Protein AF-A0A416I3G8-F1 (afdb_monomer)

Solvent-accessible surface area (backbone atoms only — not comparable to full-atom values): 6495 Å² total; per-residue (Å²): 133,80,84,78,81,75,88,71,84,80,62,81,62,67,45,76,44,69,68,49,70,19,50,22,62,69,93,74,50,74,42,67,37,74,50,78,41,82,31,67,77,28,44,34,38,34,36,59,42,77,49,72,44,77,82,51,77,59,48,71,49,38,35,35,23,28,87,88,67,55,72,42,82,52,88,83,58,73,66,39,81,37,85,39,58,75,20,35,32,39,36,42,36,34,34,34,31,83,71,80,89,54,65,25,33,37,34,40,36,45,35,36,40,57

Sequence (114 aa):
MGADSVPKKLGKNPIVMPELWAYVGGANRQCQVAYKFNVEDYETFYIEKIEKYNNQWITYSFVGTTSGGISTNLSYSIGKDMNISPYVLLRITLTPGSDTGKESFVRITNLRIS

Nearest PDB structures (foldseek):
  6orm-assembly1_A  TM=3.229E-01  e=1.121E-01  Thevetia peruviana
  8qfr-assembly1_A  TM=3.156E-01  e=1.121E-01  Thermocatellispora tengchongensis
  8qfm-assembly1_A  TM=3.145E-01  e=2.266E-01  Thermocatellispora tengchongensis
  4j25-assembly4_D  TM=2.542E-01  e=4.581E-01  Pseudomonas putida KT2440
  6tzp-assembly1_A  TM=2.506E-01  e=6.005E-01  Bacillus subtilis

Foldseek 3Di:
DDPPPDDDPPALDKDKDFKDKFKDADDWDWDKDKDKDFQQNFFKKAFQDKDKPPPAPKDKWKWFAAPVRDIDTDDDDHPDIDTRNRGRMMMIITTWHTDPNDMIMMMTGIIMTD

pLDDT: mean 81.32, std 13.92, range [39.53, 96.38]

Structure (mmCIF, N/CA/C/O backbone):
data_AF-A0A416I3G8-F1
#
_entry.id   AF-A0A416I3G8-F1
#
loop_
_atom_site.group_PDB
_atom_site.id
_atom_site.type_symbol
_atom_site.label_atom_id
_atom_site.label_alt_id
_atom_site.label_comp_id
_atom_site.label_asym_id
_atom_site.label_entity_id
_atom_site.label_seq_id
_atom_site.pdbx_PDB_ins_code
_atom_site.Cartn_x
_atom_site.Cartn_y
_atom_site.Cartn_z
_atom_site.occupancy
_atom_site.B_iso_or_equiv
_atom_site.auth_seq_id
_atom_site.auth_comp_id
_atom_site.auth_asym_id
_atom_site.auth_atom_id
_atom_site.pdbx_PDB_model_num
ATOM 1 N N . MET A 1 1 ? -27.022 12.591 -18.810 1.00 39.53 1 MET A N 1
ATOM 2 C CA . MET A 1 1 ? -27.068 12.419 -17.343 1.00 39.53 1 MET A CA 1
ATOM 3 C C . MET A 1 1 ? -25.683 11.984 -16.908 1.00 39.53 1 MET A C 1
ATOM 5 O O . MET A 1 1 ? -25.251 10.919 -17.329 1.00 39.53 1 MET A O 1
ATOM 9 N N . GLY A 1 2 ? -24.944 12.851 -16.214 1.00 42.19 2 GLY A N 1
ATOM 10 C CA . GLY A 1 2 ? -23.646 12.487 -15.648 1.00 42.19 2 GLY A CA 1
ATOM 11 C C . GLY A 1 2 ? -23.876 11.556 -14.465 1.00 42.19 2 GLY A C 1
ATOM 12 O O . GLY A 1 2 ? -24.770 11.807 -13.661 1.00 42.19 2 GLY A O 1
ATOM 13 N N . ALA A 1 3 ? -23.139 10.453 -14.399 1.00 44.59 3 ALA A N 1
ATOM 14 C CA . ALA A 1 3 ? -23.124 9.625 -13.207 1.00 44.59 3 ALA A CA 1
ATOM 15 C C . ALA A 1 3 ? -22.382 10.407 -12.116 1.00 44.59 3 ALA A C 1
ATOM 17 O O . ALA A 1 3 ? -21.156 10.364 -12.047 1.00 44.59 3 ALA A O 1
ATOM 18 N N . ASP A 1 4 ? -23.121 11.157 -11.300 1.00 46.91 4 ASP A N 1
ATOM 19 C CA . ASP A 1 4 ? -22.573 11.731 -10.078 1.00 46.91 4 ASP A CA 1
ATO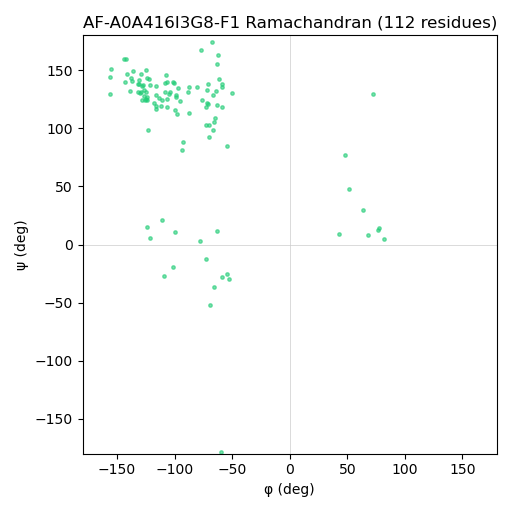M 20 C C . ASP A 1 4 ? -22.234 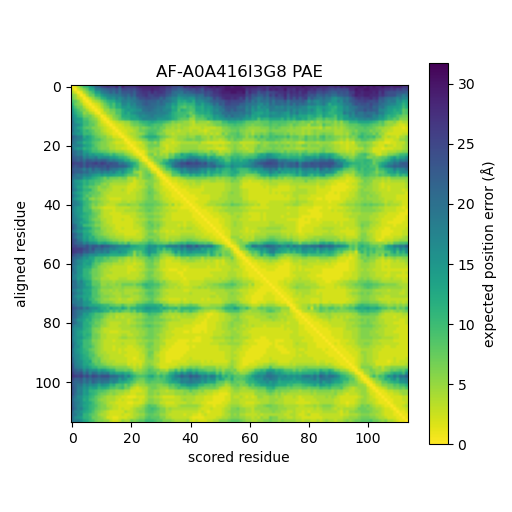10.567 -9.147 1.00 46.91 4 ASP A C 1
ATOM 22 O O . ASP A 1 4 ? -23.105 9.893 -8.591 1.00 46.91 4 ASP A O 1
ATOM 26 N N . SER A 1 5 ? -20.942 10.275 -9.021 1.00 53.12 5 SER A N 1
ATOM 27 C CA . SER A 1 5 ? -20.452 9.315 -8.045 1.00 53.12 5 SER A CA 1
ATOM 28 C C . SER A 1 5 ? -20.694 9.895 -6.653 1.00 53.12 5 SER A C 1
ATOM 30 O O . SER A 1 5 ? -19.926 10.737 -6.189 1.00 53.12 5 SER A O 1
ATOM 32 N N . VAL A 1 6 ? -21.768 9.471 -5.989 1.00 53.47 6 VAL A N 1
ATOM 33 C CA . VAL A 1 6 ? -22.009 9.816 -4.585 1.00 53.47 6 VAL A CA 1
ATOM 34 C C . VAL A 1 6 ? -21.026 9.011 -3.728 1.00 53.47 6 VAL A C 1
ATOM 36 O O . VAL A 1 6 ? -21.084 7.777 -3.749 1.00 53.47 6 VAL A O 1
ATOM 39 N N . PRO A 1 7 ? -20.122 9.652 -2.965 1.00 50.47 7 PRO A N 1
ATOM 40 C CA . PRO A 1 7 ? -19.226 8.940 -2.064 1.00 50.47 7 PRO A CA 1
ATOM 41 C C . PRO A 1 7 ? -20.056 8.275 -0.964 1.00 50.47 7 PRO A C 1
ATOM 43 O O . PRO A 1 7 ? -20.617 8.946 -0.098 1.00 50.47 7 PRO A O 1
ATOM 46 N N . LYS A 1 8 ? -20.165 6.947 -0.993 1.00 57.56 8 LYS A N 1
ATOM 47 C CA . LYS A 1 8 ? -20.806 6.191 0.084 1.00 57.56 8 LYS A CA 1
ATOM 48 C C . LYS A 1 8 ? -19.756 5.859 1.138 1.00 57.56 8 LYS A C 1
ATOM 50 O O . LYS A 1 8 ? -18.695 5.340 0.795 1.00 57.56 8 LYS A O 1
ATOM 55 N N . LYS A 1 9 ? -20.056 6.123 2.416 1.00 55.72 9 LYS A N 1
ATOM 56 C CA . LYS A 1 9 ? -19.235 5.611 3.519 1.00 55.72 9 LYS A CA 1
ATOM 57 C C . LYS A 1 9 ? -19.216 4.085 3.428 1.00 55.72 9 LYS A C 1
ATOM 59 O O . LYS A 1 9 ? -20.264 3.437 3.472 1.00 55.72 9 LYS A O 1
ATOM 64 N N . LEU A 1 10 ? -18.025 3.533 3.244 1.00 60.31 10 LEU A N 1
ATOM 65 C CA . LEU A 1 10 ? -17.786 2.104 3.326 1.00 60.31 10 LEU A CA 1
ATOM 66 C C . LEU A 1 10 ? -17.881 1.770 4.818 1.00 60.31 10 LEU A C 1
ATOM 68 O O . LEU A 1 10 ? -16.993 2.155 5.570 1.00 60.31 10 LEU A O 1
ATOM 72 N N . GLY A 1 11 ? -19.003 1.191 5.259 1.00 66.50 11 GLY A N 1
ATOM 73 C CA . GLY A 1 11 ? -19.211 0.837 6.671 1.00 66.50 11 GLY A CA 1
ATOM 74 C C . GLY A 1 11 ? -18.156 -0.149 7.186 1.00 66.50 11 GLY A C 1
ATOM 75 O O . GLY A 1 11 ? -17.304 -0.574 6.426 1.00 66.50 11 GLY A O 1
ATOM 76 N N . LYS A 1 12 ? -18.247 -0.579 8.448 1.00 72.38 12 LYS A N 1
ATOM 77 C CA . LYS A 1 12 ? -17.222 -1.374 9.169 1.00 72.38 12 LYS A CA 1
ATOM 78 C C . LYS A 1 12 ? -16.902 -2.780 8.621 1.00 72.38 12 LYS A C 1
ATOM 80 O O . LYS A 1 12 ? -16.293 -3.591 9.309 1.00 72.38 12 LYS A O 1
ATOM 85 N N . ASN A 1 13 ? -17.369 -3.119 7.425 1.00 80.12 13 ASN A N 1
ATOM 86 C CA . ASN A 1 13 ? -17.073 -4.406 6.818 1.00 80.12 13 ASN A CA 1
ATOM 87 C C . ASN A 1 13 ? -15.684 -4.361 6.182 1.00 80.12 13 ASN A C 1
ATOM 89 O O . ASN A 1 13 ? -15.409 -3.414 5.442 1.00 80.12 13 ASN A O 1
ATOM 93 N N . PRO A 1 14 ? -14.855 -5.399 6.379 1.00 82.88 14 PRO A N 1
ATOM 94 C CA . PRO A 1 14 ? -13.573 -5.498 5.711 1.00 82.88 14 PRO A CA 1
ATOM 95 C C . PRO A 1 14 ? -13.702 -5.279 4.204 1.00 82.88 14 PRO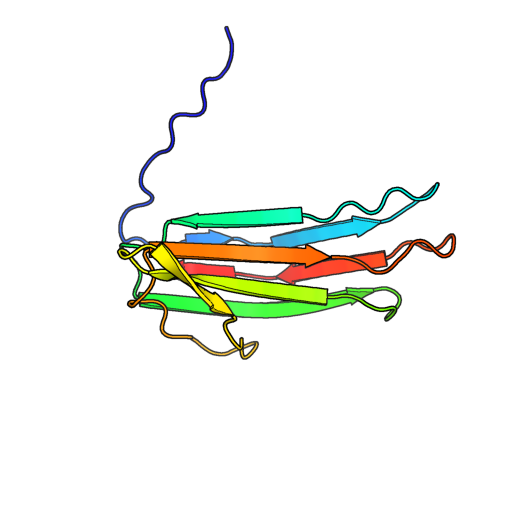 A C 1
ATOM 97 O O . PRO A 1 14 ? -14.528 -5.908 3.536 1.00 82.88 14 PRO A O 1
ATOM 100 N N . ILE A 1 15 ? -12.861 -4.407 3.664 1.00 86.50 15 ILE A N 1
ATOM 101 C CA . ILE A 1 15 ? -12.745 -4.186 2.228 1.00 86.50 15 ILE A CA 1
ATOM 102 C C . ILE A 1 15 ? -11.552 -4.977 1.737 1.00 86.50 15 ILE A C 1
ATOM 104 O O . ILE A 1 15 ? -10.442 -4.792 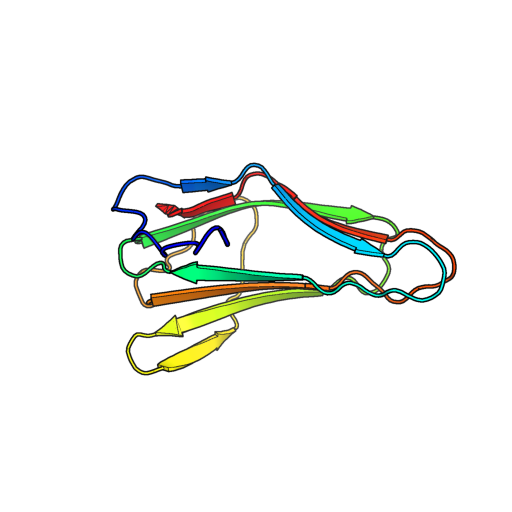2.233 1.00 86.50 15 ILE A O 1
ATOM 108 N N . VAL A 1 16 ? -11.772 -5.807 0.722 1.00 86.25 16 VAL A N 1
ATOM 109 C CA . VAL A 1 16 ? -10.699 -6.480 -0.008 1.00 86.25 16 VAL A CA 1
ATOM 110 C C . VAL A 1 16 ? -10.646 -5.908 -1.416 1.00 86.25 16 VAL A C 1
ATOM 112 O O . VAL A 1 16 ? -11.622 -5.979 -2.162 1.00 86.25 16 VAL A O 1
ATOM 115 N N . MET A 1 17 ? -9.507 -5.322 -1.773 1.00 85.38 17 MET A N 1
ATOM 116 C CA . MET A 1 17 ? -9.222 -4.852 -3.123 1.00 85.38 17 MET A CA 1
ATOM 117 C C . MET A 1 17 ? -8.220 -5.810 -3.768 1.00 85.38 17 MET A C 1
ATOM 119 O O . MET A 1 17 ? -7.105 -5.941 -3.256 1.00 85.38 17 MET A O 1
ATOM 123 N N . PRO A 1 18 ? -8.592 -6.482 -4.870 1.00 78.75 18 PRO A N 1
ATOM 124 C CA . PRO A 1 18 ? -7.761 -7.535 -5.445 1.00 78.75 18 PRO A CA 1
ATOM 125 C C . PRO A 1 18 ? -6.439 -6.992 -5.999 1.00 78.75 18 PRO A C 1
ATOM 127 O O . PRO A 1 18 ? -5.401 -7.632 -5.849 1.00 78.75 18 PRO A O 1
ATOM 130 N N . GLU A 1 19 ? -6.439 -5.791 -6.583 1.00 84.19 19 GLU A N 1
ATOM 131 C CA . GLU A 1 19 ? -5.213 -5.171 -7.079 1.00 84.19 19 GLU A CA 1
ATOM 132 C C . GLU A 1 19 ? -5.294 -3.644 -7.176 1.00 84.19 19 GLU A C 1
ATOM 134 O O . GLU A 1 19 ? -6.323 -3.073 -7.533 1.00 84.19 19 GLU A O 1
ATOM 139 N N . LEU A 1 20 ? -4.167 -2.987 -6.892 1.00 86.81 20 LEU A N 1
ATOM 140 C CA . LEU A 1 20 ? -3.901 -1.591 -7.237 1.00 86.81 20 LEU A CA 1
ATOM 141 C C . LEU A 1 20 ? -2.607 -1.542 -8.034 1.00 86.81 20 LEU A C 1
ATOM 143 O O . LEU A 1 20 ? -1.599 -2.098 -7.600 1.00 86.81 20 LEU A O 1
ATOM 147 N N . TRP A 1 21 ? -2.594 -0.855 -9.169 1.00 85.69 21 TRP A N 1
ATOM 148 C CA . TRP A 1 21 ? -1.393 -0.787 -9.993 1.00 85.69 21 TRP A CA 1
ATOM 149 C C . TRP A 1 21 ? -1.215 0.569 -10.666 1.00 85.69 21 TRP A C 1
ATOM 151 O O . TRP A 1 21 ? -2.149 1.367 -10.778 1.00 85.69 21 TRP A O 1
ATOM 161 N N . ALA A 1 22 ? 0.029 0.824 -11.058 1.00 85.25 22 ALA A N 1
ATOM 162 C CA . ALA A 1 22 ? 0.453 1.939 -11.888 1.00 85.25 22 ALA A CA 1
ATOM 163 C C . ALA A 1 22 ? 1.470 1.429 -12.918 1.00 85.25 22 ALA A C 1
ATOM 165 O O . ALA A 1 22 ? 2.286 0.552 -12.614 1.00 85.25 22 ALA A O 1
ATOM 166 N N . TYR A 1 23 ? 1.419 1.979 -14.129 1.00 81.19 23 TYR A N 1
ATOM 167 C CA . TYR A 1 23 ? 2.150 1.478 -15.293 1.00 81.19 23 TYR A CA 1
ATOM 168 C C . TYR A 1 23 ? 2.700 2.613 -16.155 1.00 81.19 23 TYR A C 1
ATOM 170 O O . TYR A 1 23 ? 2.070 3.662 -16.288 1.00 81.19 23 TYR A O 1
ATOM 178 N N . VAL A 1 24 ? 3.858 2.366 -16.764 1.00 73.56 24 VAL A N 1
ATOM 179 C CA . VAL A 1 24 ? 4.465 3.189 -17.818 1.00 73.56 24 VAL A CA 1
ATOM 180 C C . VAL A 1 24 ? 4.760 2.292 -19.001 1.00 73.56 24 VAL A C 1
ATOM 182 O O . VAL A 1 24 ? 5.447 1.283 -18.851 1.00 73.56 24 VAL A O 1
ATOM 185 N N . GLY A 1 25 ? 4.294 2.698 -20.176 1.00 67.00 25 GLY A N 1
ATOM 186 C CA . GLY A 1 25 ? 4.646 2.070 -21.440 1.00 67.00 25 GLY A CA 1
ATOM 187 C C . GLY A 1 25 ? 4.465 3.047 -22.591 1.00 67.00 25 GLY A C 1
ATOM 188 O O . GLY A 1 25 ? 3.406 3.660 -22.714 1.00 67.00 25 GLY A O 1
ATOM 189 N N . GLY A 1 26 ? 5.503 3.175 -23.420 1.00 58.38 26 GLY A N 1
ATOM 190 C CA . GLY A 1 26 ? 5.502 3.984 -24.636 1.00 58.38 26 GLY A CA 1
ATOM 191 C C . GLY A 1 26 ? 5.533 5.506 -24.413 1.00 58.38 26 GLY A C 1
ATOM 192 O O . GLY A 1 26 ? 4.702 6.084 -23.715 1.00 58.38 26 GLY A O 1
ATOM 193 N N . ALA A 1 27 ? 6.465 6.166 -25.107 1.00 56.34 27 ALA A N 1
ATOM 194 C CA . ALA A 1 27 ? 6.507 7.613 -25.352 1.00 56.34 27 ALA A CA 1
ATOM 195 C C . ALA A 1 27 ? 6.379 8.535 -24.116 1.00 56.34 27 ALA A C 1
ATOM 197 O O . ALA A 1 27 ? 5.645 9.525 -24.149 1.00 56.34 27 ALA A O 1
ATOM 198 N N . ASN A 1 28 ? 7.134 8.267 -23.051 1.00 53.25 28 ASN A N 1
ATOM 199 C CA . ASN A 1 28 ? 7.332 9.138 -21.885 1.00 53.25 28 ASN A CA 1
ATOM 200 C C . ASN A 1 28 ? 6.074 9.432 -21.052 1.00 53.25 28 ASN A C 1
ATOM 202 O O . ASN A 1 28 ? 5.976 10.481 -20.412 1.00 53.25 28 ASN A O 1
ATOM 206 N N . ARG A 1 29 ? 5.099 8.521 -21.009 1.00 60.56 29 ARG A N 1
ATOM 207 C CA . ARG A 1 29 ? 3.896 8.694 -20.177 1.00 60.56 29 ARG A CA 1
ATOM 208 C C . ARG A 1 29 ? 4.071 8.036 -18.813 1.00 60.56 29 ARG A C 1
ATOM 210 O O . ARG A 1 29 ? 3.599 6.926 -18.584 1.00 60.56 29 ARG A O 1
ATOM 217 N N . GLN A 1 30 ? 4.751 8.726 -17.896 1.00 64.25 30 GLN A N 1
ATOM 218 C CA . GLN A 1 30 ? 4.768 8.306 -16.496 1.00 64.25 30 GLN A CA 1
ATOM 219 C C . GLN A 1 30 ? 3.389 8.538 -15.862 1.00 64.25 30 GLN A C 1
ATOM 221 O O . GLN A 1 30 ? 3.043 9.664 -15.509 1.00 64.25 30 GLN A O 1
ATOM 226 N N . CYS A 1 31 ? 2.601 7.477 -15.687 1.00 70.81 31 CYS A N 1
ATOM 227 C CA . CYS A 1 31 ? 1.334 7.550 -14.964 1.00 70.81 31 CYS A CA 1
ATOM 228 C C . CYS A 1 31 ? 1.555 7.195 -13.492 1.00 70.81 31 CYS A C 1
ATOM 230 O O . CYS A 1 31 ? 1.427 6.041 -13.084 1.00 70.81 31 CYS A O 1
ATOM 232 N N . GLN A 1 32 ? 1.891 8.201 -12.684 1.00 81.50 32 GLN A N 1
ATOM 233 C CA . GLN A 1 32 ? 1.758 8.083 -11.235 1.00 81.50 32 GLN A CA 1
ATOM 234 C C . GLN A 1 32 ? 0.275 7.922 -10.889 1.00 81.50 32 GLN A C 1
ATOM 236 O O . GLN A 1 32 ? -0.560 8.705 -11.344 1.00 81.50 32 GLN A O 1
ATOM 241 N N . VAL A 1 33 ? -0.047 6.950 -10.037 1.00 84.25 33 VAL A N 1
ATOM 242 C CA . VAL A 1 33 ? -1.413 6.763 -9.537 1.00 84.25 33 VAL A CA 1
ATOM 243 C C . VAL A 1 33 ? -1.436 6.986 -8.034 1.00 84.25 33 VAL A C 1
ATOM 245 O O . VAL A 1 33 ? -0.554 6.530 -7.306 1.00 84.25 33 VAL A O 1
ATOM 248 N N . ALA A 1 34 ? -2.446 7.713 -7.561 1.00 88.12 34 ALA A N 1
ATOM 249 C CA . ALA A 1 34 ? -2.688 7.914 -6.143 1.00 88.12 34 AL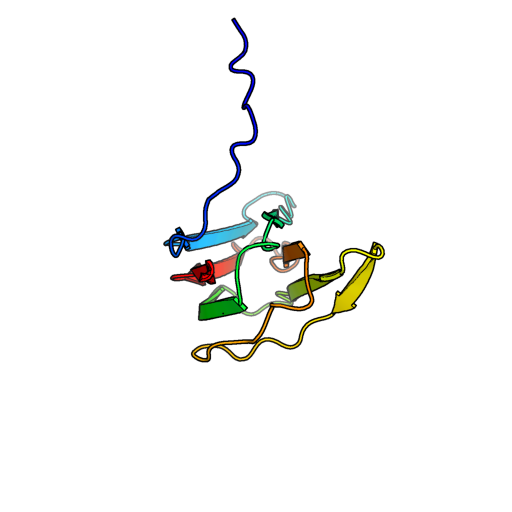A A CA 1
ATOM 250 C C . ALA A 1 34 ? -4.104 7.463 -5.787 1.00 88.12 34 ALA A C 1
ATOM 252 O O . ALA A 1 34 ? -5.079 7.966 -6.340 1.00 88.12 34 ALA A O 1
ATOM 253 N N . TYR A 1 35 ? -4.200 6.558 -4.821 1.00 87.69 35 TYR A N 1
ATOM 254 C CA . TYR A 1 35 ? -5.453 6.072 -4.263 1.00 87.69 35 TYR A CA 1
ATOM 255 C C . TYR A 1 35 ? -5.645 6.658 -2.868 1.00 87.69 35 TYR A C 1
ATOM 257 O O . TYR A 1 35 ? -4.686 6.786 -2.103 1.00 87.69 35 TYR A O 1
ATOM 265 N N . LYS A 1 36 ? -6.879 7.040 -2.542 1.00 90.00 36 LYS A N 1
ATOM 266 C CA . LYS A 1 36 ? -7.253 7.602 -1.242 1.00 90.00 36 LYS A CA 1
ATOM 267 C C . LYS A 1 36 ? -8.367 6.760 -0.636 1.00 90.00 36 LYS A C 1
ATOM 269 O O . LYS A 1 36 ? -9.396 6.565 -1.276 1.00 90.00 36 LYS A O 1
ATOM 274 N N . PHE A 1 37 ? -8.165 6.318 0.596 1.00 87.75 37 PHE A N 1
ATOM 275 C CA . PHE A 1 37 ? -9.108 5.508 1.356 1.00 87.75 37 PHE A CA 1
ATOM 276 C C . PHE A 1 37 ? -9.516 6.282 2.596 1.00 87.75 37 PHE A C 1
ATOM 278 O O . PHE A 1 37 ? -8.651 6.657 3.386 1.00 87.75 37 PHE A O 1
ATOM 285 N N . ASN A 1 38 ? -10.815 6.532 2.762 1.00 89.62 38 ASN A N 1
ATOM 286 C CA . ASN A 1 38 ? -11.329 6.920 4.069 1.00 89.62 38 ASN A CA 1
ATOM 287 C C . ASN A 1 38 ? -11.289 5.672 4.954 1.00 89.62 38 ASN A C 1
ATOM 289 O O . ASN A 1 38 ? -11.867 4.650 4.583 1.00 89.62 38 ASN A O 1
ATOM 293 N N . VAL A 1 39 ? -10.568 5.767 6.067 1.00 90.38 39 VAL A N 1
ATOM 294 C CA . VAL A 1 39 ? -10.334 4.650 6.984 1.00 90.38 39 VAL A CA 1
ATOM 295 C C . VAL A 1 39 ? -10.771 4.944 8.421 1.00 90.38 39 VAL A C 1
ATOM 297 O O . VAL A 1 39 ? -10.402 4.207 9.322 1.00 90.38 39 VAL A O 1
ATOM 300 N N . GLU A 1 40 ? -11.565 5.997 8.637 1.00 89.88 40 GLU A N 1
ATOM 301 C CA . GLU A 1 40 ? -12.019 6.448 9.967 1.00 89.88 40 GLU A CA 1
ATOM 302 C C . GLU A 1 40 ? -12.670 5.332 10.807 1.00 89.88 40 GLU A C 1
ATOM 304 O O . GLU A 1 40 ? -12.581 5.341 12.030 1.00 89.88 40 GLU A O 1
ATOM 309 N N . ASP A 1 41 ? -13.299 4.362 10.142 1.00 88.94 41 ASP A N 1
ATOM 310 C CA . ASP A 1 41 ? -14.031 3.256 10.762 1.00 88.94 41 ASP A CA 1
ATOM 311 C C . ASP A 1 41 ? -13.242 1.928 10.819 1.00 88.94 41 ASP A C 1
ATOM 313 O O . ASP A 1 41 ? -13.837 0.892 11.124 1.00 88.94 41 ASP A O 1
ATOM 317 N N . TYR A 1 42 ? -11.937 1.938 10.515 1.00 90.44 42 TYR A N 1
ATOM 318 C CA . TYR A 1 42 ? -11.100 0.739 10.379 1.00 90.44 42 TYR A CA 1
ATOM 319 C C . TYR A 1 42 ? -9.868 0.793 11.286 1.00 90.44 42 TYR A C 1
ATOM 321 O O . TYR A 1 42 ? -9.312 1.857 11.560 1.00 90.44 42 TYR A O 1
ATOM 329 N N . GLU A 1 43 ? -9.392 -0.369 11.721 1.00 91.75 43 GLU A N 1
ATOM 330 C CA . GLU A 1 43 ? -8.269 -0.472 12.662 1.00 91.75 43 GLU A CA 1
ATOM 331 C C . GLU A 1 43 ? -7.001 -1.013 12.010 1.00 91.75 43 GLU A C 1
ATOM 333 O O . GLU A 1 43 ? -5.888 -0.718 12.444 1.00 91.75 43 GLU A O 1
ATOM 338 N N . THR A 1 44 ? -7.158 -1.800 10.955 1.00 92.44 44 THR A N 1
ATOM 339 C CA . THR A 1 44 ? -6.117 -2.632 10.371 1.00 92.44 44 THR A CA 1
ATOM 340 C C . THR A 1 44 ? -6.022 -2.447 8.865 1.00 92.44 44 THR A C 1
ATOM 342 O O . THR A 1 44 ? -7.012 -2.332 8.142 1.00 92.44 44 THR A O 1
ATOM 345 N N . PHE A 1 45 ? -4.789 -2.450 8.377 1.00 91.56 45 PHE A N 1
ATOM 346 C CA . PHE A 1 45 ? -4.474 -2.442 6.959 1.00 91.56 45 PHE A CA 1
ATOM 347 C C . PHE A 1 45 ? -3.449 -3.520 6.645 1.00 91.56 45 PHE A C 1
ATOM 349 O O . PHE A 1 45 ? -2.461 -3.676 7.364 1.00 91.56 45 PHE A O 1
ATOM 356 N N . TYR A 1 46 ? -3.653 -4.220 5.537 1.00 92.00 46 TYR A N 1
ATOM 357 C CA . TYR A 1 46 ? -2.821 -5.333 5.109 1.00 92.00 46 TYR A CA 1
ATOM 358 C C . TYR A 1 46 ? -2.541 -5.267 3.610 1.00 92.00 46 TYR A C 1
ATOM 360 O O . TYR A 1 46 ? -3.426 -4.966 2.806 1.00 92.00 46 TYR A O 1
ATOM 368 N N . ILE A 1 47 ? -1.306 -5.603 3.242 1.00 91.56 47 ILE A N 1
ATOM 369 C CA . ILE A 1 47 ? -0.878 -5.820 1.859 1.00 91.56 47 ILE A CA 1
ATOM 370 C C . ILE A 1 47 ? -0.244 -7.197 1.779 1.00 91.56 47 ILE A C 1
ATOM 372 O O . ILE A 1 47 ? 0.743 -7.446 2.473 1.00 91.56 47 ILE A O 1
ATOM 376 N N . GLU A 1 48 ? -0.747 -8.050 0.891 1.00 91.88 48 GLU A N 1
ATOM 377 C CA . GLU A 1 48 ? -0.151 -9.368 0.676 1.00 91.88 48 GLU A CA 1
ATOM 378 C C . GLU A 1 48 ? 1.221 -9.264 0.007 1.00 91.88 48 GLU A C 1
ATOM 380 O O . GLU A 1 48 ? 2.201 -9.818 0.504 1.00 91.88 48 GLU A O 1
ATOM 385 N N . LYS A 1 49 ? 1.310 -8.549 -1.120 1.00 90.31 49 LYS A N 1
ATOM 386 C CA . LYS A 1 49 ? 2.544 -8.459 -1.909 1.00 90.31 49 LYS A CA 1
ATOM 387 C C . LYS A 1 49 ? 2.593 -7.178 -2.737 1.00 90.31 49 LYS A C 1
ATOM 389 O O . LYS A 1 49 ? 1.571 -6.637 -3.155 1.00 90.31 49 LYS A O 1
ATOM 394 N N . ILE A 1 50 ? 3.816 -6.706 -2.983 1.00 88.81 50 ILE A N 1
ATOM 395 C CA . ILE A 1 50 ? 4.107 -5.647 -3.952 1.00 88.81 50 ILE A CA 1
ATOM 396 C C . ILE A 1 50 ? 4.985 -6.234 -5.054 1.00 88.81 50 ILE A C 1
ATOM 398 O O . ILE A 1 50 ? 6.097 -6.696 -4.799 1.00 88.81 50 ILE A O 1
ATOM 402 N N . GLU A 1 51 ? 4.488 -6.207 -6.281 1.00 87.88 51 GLU A N 1
ATOM 403 C CA . GLU A 1 51 ? 5.182 -6.658 -7.479 1.00 87.88 51 GLU A CA 1
ATOM 404 C C . GLU A 1 51 ? 5.739 -5.471 -8.252 1.00 87.88 51 GLU A C 1
ATOM 406 O O . GLU A 1 51 ? 5.112 -4.415 -8.369 1.00 87.88 51 GLU A O 1
ATOM 411 N N . LYS A 1 52 ? 6.949 -5.657 -8.773 1.00 86.44 52 LYS A N 1
ATOM 412 C CA . LYS A 1 52 ? 7.691 -4.658 -9.533 1.00 86.44 52 LYS A CA 1
ATOM 413 C C . LYS A 1 52 ? 8.202 -5.316 -10.802 1.00 86.44 52 LYS A C 1
ATOM 415 O O . LYS A 1 52 ? 8.697 -6.441 -10.749 1.00 86.44 52 LYS A O 1
ATOM 420 N N . TYR A 1 53 ? 8.121 -4.606 -11.917 1.00 81.25 53 TYR A N 1
ATOM 421 C CA . TYR A 1 53 ? 8.675 -5.056 -13.190 1.00 81.25 53 TYR A CA 1
ATOM 422 C C . TYR A 1 53 ? 9.674 -4.047 -13.727 1.00 81.25 53 TYR A C 1
ATOM 424 O O . TYR A 1 53 ? 9.491 -2.841 -13.571 1.00 81.25 53 TYR A O 1
ATOM 432 N N . ASN A 1 54 ? 10.737 -4.572 -14.340 1.00 77.38 54 ASN A N 1
ATOM 433 C CA . ASN A 1 54 ? 11.877 -3.830 -14.876 1.00 77.38 54 ASN A CA 1
ATOM 434 C C . ASN A 1 54 ? 12.790 -3.151 -13.823 1.00 77.38 54 ASN A C 1
ATOM 436 O O . ASN A 1 54 ? 13.706 -2.443 -14.218 1.00 77.38 54 ASN A O 1
ATOM 440 N N . ASN A 1 55 ? 12.597 -3.402 -12.510 1.00 60.81 55 ASN A N 1
ATOM 441 C CA . ASN A 1 55 ? 13.465 -3.066 -11.348 1.00 60.81 55 ASN A CA 1
ATOM 442 C C . ASN A 1 55 ? 14.127 -1.664 -11.291 1.00 60.81 55 ASN A C 1
ATOM 444 O O . ASN A 1 55 ? 14.947 -1.415 -10.407 1.00 60.81 55 ASN A O 1
ATOM 448 N N . GLN A 1 56 ? 13.775 -0.733 -12.178 1.00 66.81 56 GLN A N 1
ATOM 449 C CA . GLN A 1 56 ? 14.185 0.668 -12.108 1.00 66.81 56 GLN A CA 1
ATOM 450 C C . GLN A 1 56 ? 13.537 1.344 -10.894 1.00 66.81 56 GLN A C 1
ATOM 452 O O . GLN A 1 56 ? 12.750 0.713 -10.189 1.00 66.81 56 GLN A O 1
ATOM 457 N N . TRP A 1 57 ? 13.894 2.605 -10.619 1.00 64.69 57 TRP A N 1
ATOM 458 C CA . TRP A 1 57 ? 13.439 3.380 -9.456 1.00 64.69 57 TRP A CA 1
ATOM 459 C C . TRP A 1 57 ? 11.908 3.441 -9.356 1.00 64.69 57 TRP A C 1
ATOM 461 O O . TRP A 1 57 ? 11.266 4.381 -9.807 1.00 64.69 57 TRP A O 1
ATOM 471 N N . ILE A 1 58 ? 11.328 2.412 -8.754 1.00 75.69 58 ILE A N 1
ATOM 472 C CA . ILE A 1 58 ? 9.908 2.264 -8.491 1.00 75.69 58 ILE A CA 1
ATOM 473 C C . ILE A 1 58 ? 9.706 2.647 -7.038 1.00 75.69 58 ILE A C 1
ATOM 475 O O . ILE A 1 58 ? 10.210 1.969 -6.132 1.00 75.69 58 ILE A O 1
ATOM 479 N N . THR A 1 59 ? 8.955 3.718 -6.820 1.00 82.81 59 THR A N 1
ATOM 480 C CA . THR A 1 59 ? 8.597 4.162 -5.480 1.00 82.81 59 THR A CA 1
ATOM 481 C C . THR A 1 59 ? 7.127 3.885 -5.229 1.00 82.81 59 THR A C 1
ATOM 483 O O . THR A 1 59 ? 6.259 4.047 -6.085 1.00 82.81 59 THR A O 1
ATOM 486 N N . TYR A 1 60 ? 6.849 3.418 -4.025 1.00 87.25 60 TYR A N 1
ATOM 487 C CA . TYR A 1 60 ? 5.516 3.446 -3.466 1.00 87.25 60 TYR A CA 1
ATOM 488 C C . TYR A 1 60 ? 5.615 4.192 -2.146 1.00 87.25 60 TYR A C 1
ATOM 490 O O . TYR A 1 60 ? 6.614 4.081 -1.431 1.00 87.25 60 TYR A O 1
ATOM 498 N N . SER A 1 61 ? 4.599 4.977 -1.832 1.00 90.44 61 SER A N 1
ATOM 499 C CA . SER A 1 61 ? 4.525 5.670 -0.557 1.00 90.44 61 SER A CA 1
ATOM 500 C C . SER A 1 61 ? 3.131 5.569 0.009 1.00 90.44 61 SER A C 1
ATOM 502 O O . SER A 1 61 ? 2.132 5.507 -0.712 1.00 90.44 61 SER A O 1
ATOM 504 N N . PHE A 1 62 ? 3.091 5.559 1.328 1.00 91.81 62 PHE A N 1
ATOM 505 C CA . PHE A 1 62 ? 1.861 5.501 2.068 1.00 91.81 62 PHE A CA 1
ATOM 506 C C . PHE A 1 62 ? 1.863 6.615 3.097 1.00 91.81 62 PHE A C 1
ATOM 508 O O . PHE A 1 62 ? 2.838 6.801 3.829 1.00 91.81 62 PHE A O 1
ATOM 515 N N . VAL A 1 63 ? 0.771 7.360 3.137 1.00 95.31 63 VAL A N 1
ATOM 516 C CA . VAL A 1 63 ? 0.609 8.496 4.036 1.00 95.31 63 VAL A CA 1
ATOM 517 C C . VAL A 1 63 ? -0.698 8.324 4.781 1.00 95.31 63 VAL A C 1
ATOM 519 O O . VAL A 1 63 ? -1.744 8.181 4.150 1.00 95.31 63 VAL A O 1
ATOM 522 N N . GLY A 1 64 ? -0.628 8.347 6.106 1.00 94.81 64 GLY A N 1
ATOM 523 C CA . GLY A 1 64 ? -1.798 8.416 6.969 1.00 94.81 64 GLY A CA 1
ATOM 524 C C . GLY A 1 64 ? -2.043 9.850 7.399 1.00 94.81 64 GLY A C 1
ATOM 525 O O . GLY A 1 64 ? -1.103 10.537 7.797 1.00 94.81 64 GLY A O 1
ATOM 526 N N . THR A 1 65 ? -3.291 10.303 7.331 1.00 96.38 65 THR A N 1
ATOM 527 C CA . THR A 1 65 ? -3.709 11.614 7.837 1.00 96.38 65 THR A CA 1
ATOM 528 C C . THR A 1 65 ? -4.657 11.419 9.013 1.00 96.38 65 THR A C 1
ATOM 530 O O . THR A 1 65 ? -5.646 10.698 8.893 1.00 96.38 65 THR A O 1
ATOM 533 N N . THR A 1 66 ? -4.348 12.033 10.155 1.00 96.12 66 THR A N 1
ATOM 534 C CA . THR A 1 66 ? -5.193 11.998 11.362 1.00 96.12 66 THR A CA 1
ATOM 535 C C . THR A 1 66 ? -6.390 12.943 11.229 1.00 96.12 66 THR A C 1
ATOM 537 O O . THR A 1 66 ? -6.419 13.801 10.345 1.00 96.12 66 THR A O 1
ATOM 540 N N . SER A 1 67 ? -7.376 12.832 12.125 1.00 92.12 67 SER A N 1
ATOM 541 C CA . SER A 1 67 ? -8.546 13.729 12.154 1.00 92.12 67 SER A CA 1
ATOM 542 C C . SER A 1 67 ? -8.174 15.210 12.327 1.00 92.12 67 SER A C 1
ATOM 544 O O . SER A 1 67 ? -8.869 16.084 11.818 1.00 92.12 67 SER A O 1
ATOM 546 N N . GLY A 1 68 ? -7.038 15.496 12.973 1.00 92.62 68 GLY A N 1
ATOM 547 C CA . GLY A 1 68 ? -6.470 16.842 13.097 1.00 92.62 68 GLY A CA 1
ATOM 548 C C . GLY A 1 68 ? -5.732 17.347 11.848 1.00 92.62 68 GLY A C 1
ATOM 549 O O . GLY A 1 68 ? -5.136 18.418 11.893 1.00 92.62 68 GLY A O 1
ATOM 550 N N . GLY A 1 69 ? -5.717 16.582 10.751 1.00 92.06 69 GLY A N 1
ATOM 551 C CA . GLY A 1 69 ? -5.067 16.954 9.489 1.00 92.06 69 GLY A CA 1
ATOM 552 C C . GLY A 1 69 ? -3.557 16.692 9.432 1.00 92.06 69 GLY A C 1
ATOM 553 O O . GLY A 1 69 ? -2.915 17.017 8.432 1.00 92.06 69 GLY A O 1
ATOM 554 N N . ILE A 1 70 ? -2.970 16.079 10.465 1.00 96.31 70 ILE A N 1
ATOM 555 C CA . ILE A 1 70 ? -1.534 15.772 10.501 1.00 96.31 70 ILE A CA 1
ATOM 556 C C . ILE A 1 70 ? -1.266 14.571 9.598 1.00 96.31 70 ILE A C 1
ATOM 558 O O . ILE A 1 70 ? -1.865 13.514 9.785 1.00 96.31 70 ILE A O 1
ATOM 562 N N . SER A 1 71 ? -0.363 14.734 8.630 1.00 96.12 71 SER A N 1
ATOM 563 C CA . SER A 1 71 ? 0.011 13.683 7.680 1.00 96.12 71 SER A CA 1
ATOM 564 C C . SER A 1 71 ? 1.379 13.092 8.011 1.00 96.12 71 SER A C 1
ATOM 566 O O . SER A 1 71 ? 2.356 13.828 8.137 1.00 96.12 71 SER A O 1
ATOM 568 N N . THR A 1 72 ? 1.453 11.766 8.091 1.00 95.06 72 THR A N 1
ATOM 569 C CA . THR A 1 72 ? 2.662 11.023 8.462 1.00 95.06 72 THR A CA 1
ATOM 570 C C . THR A 1 72 ? 2.973 9.968 7.410 1.00 95.06 72 THR A C 1
ATOM 572 O O . THR A 1 72 ? 2.090 9.215 6.997 1.00 95.06 72 THR A O 1
ATOM 575 N N . ASN A 1 73 ? 4.238 9.894 6.986 1.00 94.12 73 ASN A N 1
ATOM 576 C CA . ASN A 1 73 ? 4.714 8.784 6.166 1.00 94.12 73 ASN A CA 1
ATOM 577 C C . ASN A 1 73 ? 4.691 7.503 6.990 1.00 94.12 73 ASN A C 1
ATOM 579 O O . ASN A 1 73 ? 5.249 7.436 8.084 1.00 94.12 73 ASN A O 1
ATOM 583 N N . LEU A 1 74 ? 4.068 6.480 6.439 1.00 90.12 74 LEU A N 1
ATOM 584 C CA . LEU A 1 74 ? 3.878 5.210 7.106 1.00 90.12 74 LEU A CA 1
ATOM 585 C C . LEU A 1 74 ? 4.862 4.189 6.543 1.00 90.12 74 LEU A C 1
ATOM 587 O O . LEU A 1 74 ? 5.004 4.032 5.328 1.00 90.12 74 LEU A O 1
ATOM 591 N N . SER A 1 75 ? 5.544 3.486 7.442 1.00 82.62 75 SER A N 1
ATOM 592 C CA . SER A 1 75 ? 6.417 2.374 7.072 1.00 82.62 75 SER A CA 1
ATOM 593 C C . SER A 1 75 ? 5.588 1.097 7.012 1.00 82.62 75 SER A C 1
ATOM 595 O O . SER A 1 75 ? 5.087 0.645 8.038 1.00 82.62 75 SER A O 1
ATOM 597 N N . TYR A 1 76 ? 5.437 0.529 5.814 1.00 80.00 76 TYR A N 1
ATOM 598 C CA . TYR A 1 76 ? 4.601 -0.649 5.595 1.00 80.00 76 TYR A CA 1
ATOM 599 C C . TYR A 1 76 ? 5.418 -1.944 5.553 1.00 80.00 76 TYR A C 1
ATOM 601 O O . TYR A 1 76 ? 6.379 -2.052 4.790 1.00 80.00 76 TYR A O 1
ATOM 609 N N . SER A 1 77 ? 5.010 -2.940 6.347 1.00 80.88 77 SER A N 1
ATOM 610 C CA . SER A 1 77 ? 5.552 -4.303 6.288 1.00 80.88 77 SER A CA 1
ATOM 611 C C . SER A 1 77 ? 4.628 -5.189 5.458 1.00 80.88 77 SER A C 1
ATOM 613 O O . SER A 1 77 ? 3.507 -5.476 5.870 1.00 80.88 77 SER A O 1
ATOM 615 N N . ILE A 1 78 ? 5.100 -5.621 4.288 1.00 88.62 78 ILE A N 1
ATOM 616 C CA . ILE A 1 78 ? 4.370 -6.554 3.419 1.00 88.62 78 ILE A CA 1
ATOM 617 C C . ILE A 1 78 ? 4.098 -7.859 4.184 1.00 88.62 78 ILE A C 1
ATOM 619 O O . ILE A 1 78 ? 4.972 -8.358 4.897 1.00 88.62 78 ILE A O 1
ATOM 623 N N . GLY A 1 79 ? 2.888 -8.401 4.040 1.00 89.50 79 GLY A N 1
ATOM 624 C CA . GLY A 1 79 ? 2.464 -9.647 4.674 1.00 89.50 79 GLY A CA 1
ATOM 625 C C . GLY A 1 79 ? 2.137 -9.528 6.165 1.00 89.50 79 GLY A C 1
ATOM 626 O O . GLY A 1 79 ? 1.996 -10.556 6.825 1.00 89.50 79 GLY A O 1
ATOM 627 N N . LYS A 1 80 ? 2.016 -8.311 6.713 1.00 91.25 80 LYS A N 1
ATOM 628 C CA . LYS A 1 80 ? 1.644 -8.075 8.117 1.00 91.25 80 LYS A CA 1
ATOM 629 C C . LYS A 1 80 ? 0.504 -7.072 8.237 1.00 91.25 80 LYS A C 1
ATOM 631 O O . LYS A 1 80 ? 0.426 -6.126 7.458 1.00 91.25 80 LYS A O 1
ATOM 636 N N . ASP A 1 81 ? -0.342 -7.277 9.242 1.00 92.00 81 ASP A N 1
ATOM 637 C CA . ASP A 1 81 ? -1.364 -6.305 9.622 1.00 92.00 81 ASP A CA 1
ATOM 638 C C . ASP A 1 81 ? -0.703 -5.083 10.269 1.00 92.00 81 ASP A C 1
ATOM 640 O O . ASP A 1 81 ? 0.226 -5.202 11.075 1.00 92.00 81 ASP A O 1
ATOM 644 N N . MET A 1 82 ? -1.187 -3.897 9.915 1.00 90.50 82 MET A N 1
ATOM 645 C CA . MET A 1 82 ? -0.746 -2.630 10.487 1.00 90.50 82 MET A CA 1
ATOM 646 C C . MET A 1 82 ? -1.896 -1.890 11.120 1.00 90.50 82 MET A C 1
ATOM 648 O O . MET A 1 82 ? -2.963 -1.777 10.526 1.00 90.50 82 MET A O 1
ATOM 652 N N . ASN A 1 83 ? -1.624 -1.333 12.296 1.00 92.25 83 ASN A N 1
ATOM 653 C CA . ASN A 1 83 ? -2.563 -0.468 12.977 1.00 92.25 83 ASN A CA 1
ATOM 654 C C . ASN A 1 83 ? -2.679 0.870 12.234 1.00 92.25 83 ASN A C 1
ATOM 656 O O . ASN A 1 83 ? -1.689 1.588 12.067 1.00 92.25 83 ASN A O 1
ATOM 660 N N . ILE A 1 84 ? -3.894 1.189 11.809 1.00 92.88 84 ILE A N 1
ATOM 661 C CA . ILE A 1 84 ? -4.256 2.436 11.137 1.00 92.88 84 ILE A CA 1
ATOM 662 C C . ILE A 1 84 ? -5.347 3.215 11.879 1.00 92.88 84 ILE A C 1
ATOM 664 O O . ILE A 1 84 ? -5.749 4.267 11.391 1.00 92.88 84 ILE A O 1
ATOM 668 N N . SER A 1 85 ? -5.762 2.764 13.069 1.00 92.94 85 SER A N 1
ATOM 669 C CA . SER A 1 85 ? -6.785 3.429 13.888 1.00 92.94 85 SER A CA 1
ATOM 670 C C . SER A 1 85 ? -6.527 4.913 14.201 1.00 92.94 85 SER A C 1
ATOM 672 O O . SER A 1 85 ? -7.496 5.646 14.396 1.00 92.94 85 SER A O 1
ATOM 674 N N . PRO A 1 86 ? -5.276 5.429 14.221 1.00 94.81 86 PRO A N 1
ATOM 675 C CA . PRO A 1 86 ? -5.049 6.865 14.399 1.00 94.81 86 PRO A CA 1
ATOM 676 C C . PRO A 1 86 ? -5.417 7.730 13.180 1.00 94.81 86 PRO A C 1
ATOM 678 O O . PRO A 1 86 ? -5.410 8.961 13.283 1.00 94.81 86 PRO A O 1
ATOM 681 N N . TYR A 1 87 ? -5.662 7.130 12.013 1.00 94.12 87 TYR A N 1
ATOM 682 C CA . TYR A 1 87 ? -5.831 7.837 10.745 1.00 94.12 87 TYR A CA 1
ATOM 683 C C . TYR A 1 87 ? -7.291 7.837 10.291 1.00 94.12 87 TYR A C 1
ATOM 685 O O . TYR A 1 87 ? -8.018 6.873 10.472 1.00 94.12 87 TYR A O 1
ATOM 693 N N . VAL A 1 88 ? -7.706 8.920 9.637 1.00 94.44 88 VAL A N 1
ATOM 694 C CA . VAL A 1 88 ? -9.014 9.024 8.964 1.00 94.44 88 VAL A CA 1
ATOM 695 C C . VAL A 1 88 ? -8.890 8.842 7.453 1.00 94.44 88 VAL A C 1
ATOM 697 O O . VAL A 1 88 ? -9.862 8.541 6.763 1.00 94.44 88 VAL A O 1
ATOM 700 N N . LEU A 1 89 ? -7.681 9.021 6.918 1.00 93.38 89 LEU A N 1
ATOM 701 C CA . LEU A 1 89 ? -7.382 8.892 5.501 1.00 93.38 89 LEU A CA 1
ATOM 702 C C . LEU A 1 89 ? -6.052 8.164 5.318 1.00 93.38 89 LEU A C 1
ATOM 704 O O . LEU A 1 89 ? -5.044 8.562 5.900 1.00 93.38 89 LEU A O 1
ATOM 708 N N . LEU A 1 90 ? -6.032 7.163 4.443 1.00 92.69 90 LEU A N 1
ATOM 709 C CA . LEU A 1 90 ? -4.804 6.606 3.886 1.00 92.69 90 LEU A CA 1
ATOM 710 C C . LEU A 1 90 ? -4.674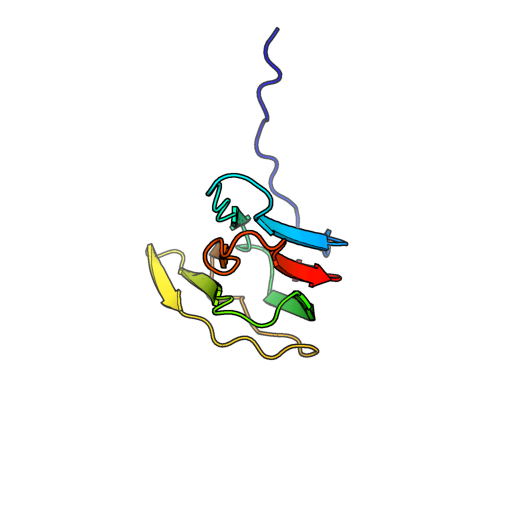 7.017 2.428 1.00 92.69 90 LEU A C 1
ATOM 712 O O . LEU A 1 90 ? -5.598 6.853 1.631 1.00 92.69 90 LEU A O 1
ATOM 716 N N . ARG A 1 91 ? -3.501 7.513 2.057 1.00 92.75 91 ARG A N 1
ATOM 717 C CA . ARG A 1 91 ? -3.119 7.754 0.671 1.00 92.75 91 ARG A CA 1
ATOM 718 C C . ARG A 1 91 ? -2.026 6.778 0.278 1.00 92.75 91 ARG A C 1
ATOM 720 O O . ARG A 1 91 ? -0.963 6.773 0.889 1.00 92.75 91 ARG A O 1
ATOM 727 N N . ILE A 1 92 ? -2.265 6.035 -0.792 1.00 92.12 92 ILE A N 1
ATOM 728 C CA . ILE A 1 92 ? -1.281 5.165 -1.434 1.00 92.12 92 ILE A CA 1
ATOM 729 C C . ILE A 1 92 ? -0.860 5.834 -2.729 1.00 92.12 92 ILE A C 1
ATOM 731 O O . ILE A 1 92 ? -1.710 6.168 -3.551 1.00 92.12 92 ILE A O 1
ATOM 735 N N . THR A 1 93 ? 0.435 6.037 -2.921 1.00 91.12 93 THR A N 1
ATOM 736 C CA . THR A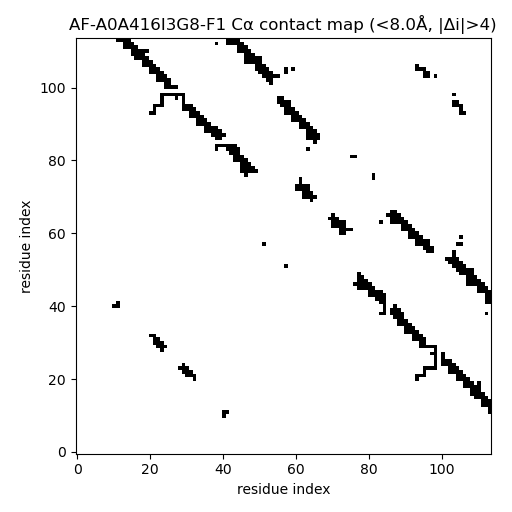 1 93 ? 0.985 6.544 -4.177 1.00 91.12 93 THR A CA 1
ATOM 737 C C . THR A 1 93 ? 1.873 5.482 -4.788 1.00 91.12 93 THR A C 1
ATOM 739 O O . THR A 1 93 ? 2.758 4.954 -4.121 1.00 91.12 93 THR A O 1
ATOM 742 N N . LEU A 1 94 ? 1.625 5.184 -6.056 1.00 89.31 94 LEU A N 1
ATOM 743 C CA . LEU A 1 94 ? 2.371 4.238 -6.861 1.00 89.31 94 LEU A CA 1
ATOM 744 C C . LEU A 1 94 ? 3.042 4.998 -8.000 1.00 89.31 94 LEU A C 1
ATOM 746 O O . LEU A 1 94 ? 2.367 5.579 -8.854 1.00 89.31 94 LEU A O 1
ATOM 750 N N . THR A 1 95 ? 4.368 4.982 -8.001 1.00 87.00 95 THR A N 1
ATOM 751 C CA . THR A 1 95 ? 5.189 5.685 -8.980 1.00 87.00 95 THR A CA 1
ATOM 752 C C . THR A 1 95 ? 6.096 4.669 -9.670 1.00 87.00 95 THR A C 1
ATOM 754 O O . THR A 1 95 ? 7.126 4.268 -9.118 1.00 87.00 95 THR A O 1
ATOM 757 N N . PRO A 1 96 ? 5.717 4.207 -10.868 1.00 79.50 96 PRO A N 1
ATOM 758 C CA . PRO A 1 96 ? 6.609 3.411 -11.700 1.00 79.50 96 PRO A CA 1
ATOM 759 C C . PRO A 1 96 ? 7.845 4.233 -12.115 1.00 79.50 96 PRO A C 1
ATOM 761 O O . PRO A 1 96 ? 7.803 5.468 -12.127 1.00 79.50 96 PRO A O 1
ATOM 764 N N . GLY A 1 97 ? 8.943 3.537 -12.427 1.00 74.75 97 GLY A N 1
ATOM 765 C CA . GLY A 1 97 ? 10.209 4.159 -12.829 1.00 74.75 97 GLY A CA 1
ATOM 766 C C . GLY A 1 97 ? 10.108 4.974 -14.122 1.00 74.75 97 GLY A C 1
ATOM 767 O O . GLY A 1 97 ? 9.149 4.843 -14.882 1.00 74.75 97 GLY A O 1
ATOM 768 N N . SER A 1 98 ? 11.100 5.841 -14.348 1.00 68.75 98 SER A N 1
ATOM 769 C CA . SER A 1 98 ? 11.185 6.698 -15.535 1.00 68.75 98 SER A CA 1
ATOM 770 C C . SER A 1 98 ? 11.272 5.879 -16.825 1.00 68.75 98 SER A C 1
ATOM 772 O O . SER A 1 98 ? 11.969 4.867 -16.868 1.00 68.75 98 SER A O 1
ATOM 774 N N . ASP A 1 99 ? 10.613 6.353 -17.882 1.00 62.25 99 ASP A N 1
ATOM 775 C CA . ASP A 1 99 ? 10.597 5.687 -19.184 1.00 62.25 99 ASP A CA 1
ATOM 776 C C . ASP A 1 99 ? 12.009 5.616 -19.792 1.00 62.25 99 ASP A C 1
ATOM 778 O O . ASP A 1 99 ? 12.663 6.630 -20.028 1.00 62.25 99 ASP A O 1
ATOM 782 N N . THR A 1 100 ? 12.483 4.395 -20.036 1.00 62.62 100 THR A N 1
ATOM 783 C CA . THR A 1 100 ? 13.728 4.115 -20.773 1.00 62.62 100 THR A CA 1
ATOM 784 C C . THR A 1 100 ? 13.456 3.462 -22.132 1.00 62.62 100 THR A C 1
ATOM 786 O O . THR A 1 100 ? 14.322 2.793 -22.692 1.00 62.62 100 THR A O 1
ATOM 789 N N . GLY A 1 101 ? 12.237 3.615 -22.660 1.00 64.38 101 GLY A N 1
ATOM 790 C CA . GLY A 1 101 ? 11.717 2.865 -23.804 1.00 64.38 101 GLY A CA 1
ATOM 791 C C . GLY A 1 101 ? 11.275 1.445 -23.438 1.00 64.38 101 GLY A C 1
ATOM 792 O O . GLY A 1 101 ? 11.102 0.609 -24.322 1.00 64.38 101 GLY A O 1
ATOM 793 N N . LYS A 1 102 ? 11.126 1.150 -22.140 1.00 69.75 102 LYS A N 1
ATOM 794 C CA . LYS A 1 102 ? 10.768 -0.168 -21.607 1.00 69.75 102 LYS A CA 1
ATOM 795 C C . LYS A 1 102 ? 9.585 -0.057 -20.659 1.00 69.75 102 LYS A C 1
ATOM 797 O O . LYS A 1 102 ? 9.560 0.803 -19.779 1.00 69.75 102 LYS A O 1
ATOM 802 N N . GLU A 1 103 ? 8.649 -0.982 -20.810 1.00 76.81 103 GLU A N 1
ATOM 803 C CA . GLU A 1 103 ? 7.486 -1.101 -19.937 1.00 76.81 103 GLU A CA 1
ATOM 804 C C . GLU A 1 103 ? 7.915 -1.315 -18.480 1.00 76.81 103 GLU A C 1
ATOM 806 O O . GLU A 1 103 ? 8.834 -2.088 -18.196 1.00 76.81 103 GLU A O 1
ATOM 811 N N . SER A 1 104 ? 7.273 -0.613 -17.548 1.00 80.44 104 SER A N 1
ATOM 812 C CA . SER A 1 104 ? 7.563 -0.702 -16.112 1.00 80.44 104 SER A CA 1
ATOM 813 C C . SER A 1 104 ? 6.272 -0.588 -15.307 1.00 80.44 104 SER A C 1
ATOM 815 O O . SER A 1 104 ? 5.411 0.234 -15.624 1.00 80.44 104 SER A O 1
ATOM 817 N N . PHE A 1 105 ? 6.133 -1.379 -14.240 1.00 84.75 105 PHE A N 1
ATOM 818 C CA . PHE A 1 105 ? 4.958 -1.313 -13.369 1.00 84.75 105 PHE A CA 1
ATOM 819 C C . PHE A 1 105 ? 5.285 -1.507 -11.896 1.00 84.75 105 PHE A C 1
ATOM 821 O O . PHE A 1 105 ? 6.296 -2.109 -11.522 1.00 84.75 105 PHE A O 1
ATOM 828 N N . VAL A 1 106 ? 4.351 -1.040 -11.073 1.00 87.75 106 VAL A N 1
ATOM 829 C CA . VAL A 1 106 ? 4.238 -1.384 -9.660 1.00 87.75 106 VAL A CA 1
ATOM 8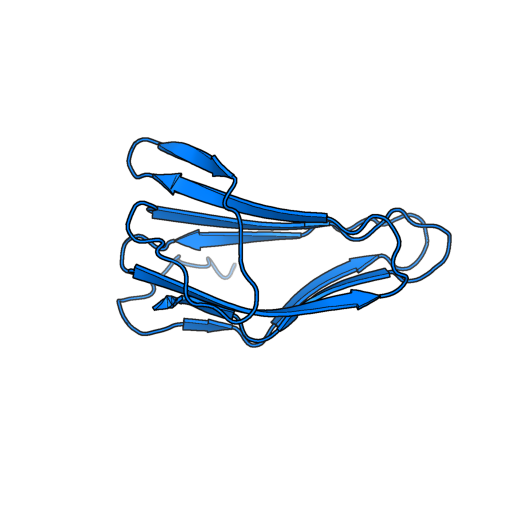30 C C . VAL A 1 106 ? 2.806 -1.805 -9.362 1.00 87.75 106 VAL A C 1
ATOM 832 O O . VAL A 1 106 ? 1.858 -1.115 -9.740 1.00 87.75 106 VAL A O 1
ATOM 835 N N . ARG A 1 107 ? 2.649 -2.951 -8.701 1.00 89.31 107 ARG A N 1
ATOM 836 C CA . ARG A 1 107 ? 1.351 -3.536 -8.360 1.00 89.31 107 ARG A CA 1
ATOM 837 C C . ARG A 1 107 ? 1.327 -3.952 -6.898 1.00 89.31 107 ARG A C 1
ATOM 839 O O . ARG A 1 107 ? 2.232 -4.634 -6.442 1.00 89.31 107 ARG A O 1
ATOM 846 N N . ILE A 1 108 ? 0.285 -3.566 -6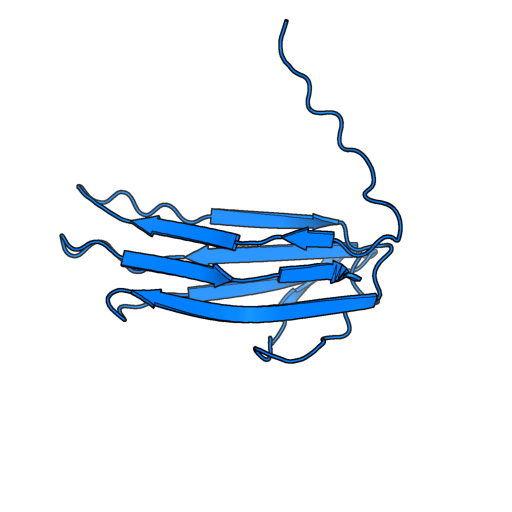.179 1.00 90.44 108 ILE A N 1
ATOM 847 C CA . ILE A 1 108 ? -0.087 -4.121 -4.878 1.00 90.44 108 ILE A CA 1
ATOM 848 C C . ILE A 1 108 ? -1.137 -5.194 -5.149 1.00 90.44 108 ILE A C 1
ATOM 850 O O . ILE A 1 108 ? -2.164 -4.887 -5.756 1.00 90.44 108 ILE A O 1
ATOM 854 N N . THR A 1 109 ? -0.894 -6.428 -4.715 1.00 89.00 109 THR A N 1
ATOM 855 C CA . THR A 1 109 ? -1.879 -7.514 -4.796 1.00 89.00 109 THR A CA 1
ATOM 856 C C . THR A 1 109 ? -2.550 -7.706 -3.445 1.00 89.00 109 THR A C 1
ATOM 858 O O . THR A 1 109 ? -1.873 -7.665 -2.415 1.00 89.00 109 THR A O 1
ATOM 861 N N . ASN A 1 110 ? -3.864 -7.929 -3.471 1.00 85.12 110 ASN A N 1
ATOM 862 C CA . ASN A 1 110 ? -4.702 -8.256 -2.319 1.00 85.12 110 ASN A CA 1
ATOM 863 C C . ASN A 1 110 ? -4.467 -7.318 -1.127 1.00 85.12 110 ASN A C 1
ATOM 865 O O . ASN A 1 110 ? -3.800 -7.638 -0.140 1.00 85.12 110 ASN A O 1
ATOM 869 N N . LEU A 1 111 ? -5.041 -6.126 -1.248 1.00 89.19 111 LEU A N 1
ATOM 870 C CA . LEU A 1 111 ? -5.114 -5.145 -0.178 1.00 89.19 111 LEU A CA 1
ATOM 871 C C . LEU A 1 111 ? -6.360 -5.408 0.661 1.00 89.19 111 LEU A C 1
ATOM 873 O O . LEU A 1 111 ? -7.446 -5.608 0.117 1.00 89.19 111 LEU A O 1
ATOM 877 N N . ARG A 1 112 ? -6.216 -5.356 1.984 1.00 90.81 112 ARG A N 1
ATOM 878 C CA . ARG A 1 112 ? -7.335 -5.459 2.922 1.00 90.81 112 ARG A CA 1
ATOM 879 C C . ARG A 1 112 ? -7.323 -4.297 3.908 1.00 90.81 112 ARG A C 1
ATOM 881 O O . ARG A 1 112 ? -6.269 -3.943 4.429 1.00 90.81 112 ARG A O 1
ATOM 888 N N . ILE A 1 113 ? -8.500 -3.738 4.167 1.00 88.19 113 ILE A N 1
ATOM 889 C CA . ILE A 1 113 ? -8.744 -2.747 5.221 1.00 88.19 113 ILE A CA 1
ATOM 890 C C . ILE A 1 113 ? -9.866 -3.295 6.102 1.00 88.19 113 ILE A C 1
ATOM 892 O O . ILE A 1 113 ? -10.911 -3.658 5.562 1.00 88.19 113 ILE A O 1
ATOM 896 N N . SER A 1 114 ? -9.650 -3.410 7.413 1.00 88.81 114 SER A N 1
ATOM 897 C CA . SER A 1 114 ? -10.630 -3.939 8.381 1.00 88.81 114 SER A CA 1
ATOM 898 C C . SER A 1 114 ? -10.607 -3.201 9.704 1.00 88.81 114 SER A C 1
ATOM 900 O O . SER A 1 114 ? -9.504 -2.821 10.140 1.00 88.81 114 SER A O 1
#

Radius of gyration: 15.47 Å; Cα contacts (8 Å, |Δi|>4): 278; chains: 1; bounding box: 41×27×40 Å

Mean predicted aligned error: 7.44 Å

Secondary structure (DSSP, 8-state):
-----------SSPEEEEEEEEEE-STT----EEEEEE-TT--EEEEEEEEEES-SS-EEEEEEE-TT--EEE----TTS-EE-TT-SEEEEEEEPPPPSSS-EEEEEEEEEE-